Protein AF-A0A7C2IIC3-F1 (afdb_monomer_lite)

Foldseek 3Di:
DDDDDDDDDDPVVVVVLVVCCVVVVHDSVVSVVVVVVVVCVVVVVVPPPVVVCVPVDDPVRVVVVVVCVVVVVVPDPPPDDD

pLDDT: mean 79.39, std 17.29, range [35.34, 98.0]

Secondary structure (DSSP, 8-state):
----------HHHHHHHHHHHHHHTS-HHHHHHHHHHHHHHHHHHHH-TTGGGTTTS-HHHHHHHHHHHHHHGGG-------

Sequence (82 aa):
MKKSVCFRLDEKTIGIISNLSKKLNITMTEVVERALEEYMKKFSKEKNELLKYAGILSSEEANEMLKAIEEGRVNKELEYKL

Radius of gy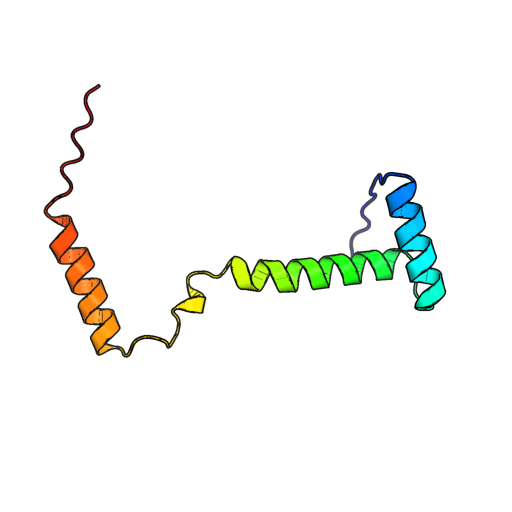ration: 23.95 Å; chains: 1; bounding box: 51×25×64 Å

Structure (mmCIF, N/CA/C/O backbone):
data_AF-A0A7C2IIC3-F1
#
_entry.id   AF-A0A7C2IIC3-F1
#
loop_
_atom_site.group_PDB
_atom_site.id
_atom_site.type_symbol
_atom_site.label_atom_id
_atom_site.label_alt_id
_atom_site.label_comp_id
_atom_site.label_asym_id
_atom_site.label_entity_id
_atom_site.label_seq_id
_atom_site.pdbx_PDB_ins_code
_atom_site.Cartn_x
_atom_site.Cartn_y
_atom_site.Cartn_z
_atom_site.occupancy
_atom_site.B_iso_or_equiv
_atom_site.auth_seq_id
_atom_site.auth_comp_id
_atom_site.auth_asym_id
_atom_site.auth_atom_id
_atom_site.pdbx_PDB_model_num
ATOM 1 N N . MET A 1 1 ? 3.419 17.029 3.313 1.00 63.72 1 MET A N 1
ATOM 2 C CA . MET A 1 1 ? 2.151 17.218 4.060 1.00 63.72 1 MET A CA 1
ATOM 3 C C . MET A 1 1 ? 1.150 16.165 3.613 1.00 63.72 1 MET A C 1
ATOM 5 O O . MET A 1 1 ? 1.027 15.970 2.408 1.00 63.72 1 MET A O 1
ATOM 9 N N . LYS A 1 2 ? 0.460 15.491 4.543 1.00 80.56 2 LYS A N 1
ATOM 10 C CA . LYS A 1 2 ? -0.632 14.565 4.197 1.00 80.56 2 LYS A CA 1
ATOM 11 C C . LYS A 1 2 ? -1.854 15.368 3.727 1.00 80.56 2 LYS A C 1
ATOM 13 O O . LYS A 1 2 ? -2.162 16.404 4.313 1.00 80.56 2 LYS A O 1
ATOM 18 N N . LYS A 1 3 ? -2.521 14.909 2.666 1.00 89.81 3 LYS A N 1
ATOM 19 C CA . LYS A 1 3 ? -3.781 15.479 2.165 1.00 89.81 3 LYS A CA 1
ATOM 20 C C . LYS A 1 3 ? -4.904 14.481 2.416 1.00 89.81 3 LYS A C 1
ATOM 22 O O . LYS A 1 3 ? -4.719 13.292 2.178 1.00 89.81 3 LYS A O 1
ATOM 27 N N . SER A 1 4 ? -6.047 14.971 2.887 1.00 90.75 4 SER A N 1
ATOM 28 C CA . SER A 1 4 ? -7.241 14.138 3.023 1.00 90.75 4 SER A CA 1
ATOM 29 C C . SER A 1 4 ? -7.806 13.818 1.640 1.00 90.75 4 SER A C 1
ATOM 31 O O . SER A 1 4 ? -7.914 14.707 0.794 1.00 90.75 4 SER A O 1
ATOM 33 N N . VAL A 1 5 ? -8.151 12.552 1.420 1.00 89.12 5 VAL A N 1
ATOM 34 C CA . VAL A 1 5 ? -8.783 12.060 0.193 1.00 89.12 5 VAL A CA 1
ATOM 35 C C . VAL A 1 5 ? -9.950 11.170 0.599 1.00 89.12 5 VAL A C 1
ATOM 37 O O . VAL A 1 5 ? -9.809 10.310 1.466 1.00 89.12 5 VAL A O 1
ATOM 40 N N . CYS A 1 6 ? -11.110 11.390 -0.016 1.00 91.25 6 CYS A N 1
ATOM 41 C CA . CYS A 1 6 ? -12.298 10.579 0.213 1.00 91.25 6 CYS A CA 1
ATOM 42 C C . CYS A 1 6 ? -12.422 9.531 -0.896 1.00 91.25 6 CYS A C 1
ATOM 44 O O . CYS A 1 6 ? -12.455 9.882 -2.076 1.00 91.25 6 CYS A O 1
ATOM 46 N N . PHE A 1 7 ? -12.513 8.259 -0.514 1.00 87.81 7 PHE A N 1
ATOM 47 C CA . PHE A 1 7 ? -12.741 7.148 -1.433 1.00 87.81 7 PHE A CA 1
ATOM 48 C C . PHE A 1 7 ? -14.137 6.577 -1.213 1.00 87.81 7 PHE A C 1
ATOM 50 O O . PHE A 1 7 ? -14.558 6.364 -0.076 1.00 87.81 7 PHE A O 1
ATOM 57 N N . ARG A 1 8 ? -14.842 6.288 -2.306 1.00 94.12 8 ARG A N 1
ATOM 58 C CA . ARG A 1 8 ? -16.039 5.446 -2.270 1.00 94.12 8 ARG A CA 1
ATOM 59 C C . ARG A 1 8 ? -15.611 4.025 -2.598 1.00 94.12 8 ARG A C 1
ATOM 61 O O . ARG A 1 8 ? -15.036 3.795 -3.657 1.00 94.12 8 ARG A O 1
ATOM 68 N N . LEU A 1 9 ? -15.863 3.109 -1.675 1.00 94.50 9 LEU A N 1
ATOM 69 C CA . LEU A 1 9 ? -15.497 1.701 -1.777 1.00 94.50 9 LEU A CA 1
ATOM 70 C C . LEU A 1 9 ? -16.762 0.860 -1.640 1.00 94.50 9 LEU A C 1
ATOM 72 O O . LEU A 1 9 ? -17.702 1.265 -0.955 1.00 94.50 9 LEU A O 1
ATOM 76 N N . ASP A 1 10 ? -16.780 -0.301 -2.283 1.00 97.38 10 ASP A N 1
ATOM 77 C CA . ASP A 1 10 ? -17.851 -1.268 -2.081 1.00 97.38 10 ASP A CA 1
ATOM 78 C C . ASP A 1 10 ? -17.797 -1.878 -0.666 1.00 97.38 10 ASP A C 1
ATOM 80 O O . ASP A 1 10 ? -16.772 -1.853 0.027 1.00 97.38 10 ASP A O 1
ATOM 84 N N . GLU A 1 11 ? -18.922 -2.445 -0.234 1.00 96.88 11 GLU A N 1
ATOM 85 C CA . GLU A 1 11 ? -19.092 -2.994 1.113 1.00 96.88 11 GLU A CA 1
ATOM 86 C C . GLU A 1 11 ? -18.118 -4.139 1.420 1.00 96.88 11 GLU A C 1
ATOM 88 O O . GLU A 1 11 ? -17.594 -4.236 2.533 1.00 96.88 11 GLU A O 1
ATOM 93 N N . LYS A 1 12 ? -17.806 -4.978 0.426 1.00 97.56 12 LYS A N 1
ATOM 94 C CA . LYS A 1 12 ? -16.875 -6.098 0.593 1.00 97.56 12 LYS A CA 1
ATOM 95 C C . LYS A 1 12 ? -15.466 -5.582 0.872 1.00 97.56 12 LYS A C 1
ATOM 97 O O . LYS A 1 12 ? -14.796 -6.077 1.780 1.00 97.56 12 LYS A O 1
ATOM 102 N N . THR A 1 13 ? -15.032 -4.566 0.136 1.00 96.38 13 THR A N 1
ATOM 103 C CA . THR A 1 13 ? -13.739 -3.905 0.317 1.00 96.38 13 THR A CA 1
ATOM 104 C C . THR A 1 13 ? -13.648 -3.246 1.694 1.00 96.38 13 THR A C 1
ATOM 106 O O . THR A 1 13 ? -12.662 -3.447 2.407 1.00 96.38 13 THR A O 1
ATOM 109 N N . ILE A 1 14 ? -14.699 -2.540 2.129 1.00 96.88 14 ILE A N 1
ATOM 110 C CA . ILE A 1 14 ? -14.779 -1.963 3.483 1.00 96.88 14 ILE A CA 1
ATOM 111 C C . ILE A 1 14 ? -14.682 -3.061 4.550 1.00 96.88 14 ILE A C 1
ATOM 113 O O . ILE A 1 14 ? -13.932 -2.917 5.521 1.00 96.88 14 ILE A O 1
ATOM 117 N N . GLY A 1 15 ? -15.386 -4.179 4.351 1.00 97.31 15 GLY A N 1
ATOM 118 C CA . GLY A 1 15 ? -15.344 -5.338 5.238 1.00 97.31 15 GLY A CA 1
ATOM 119 C C . GLY A 1 15 ? -13.933 -5.907 5.394 1.00 97.31 15 GLY A C 1
ATOM 120 O O . GLY A 1 15 ? -13.495 -6.165 6.516 1.00 97.31 15 GLY A O 1
ATOM 121 N N . ILE A 1 16 ? -13.183 -6.035 4.295 1.00 97.38 16 ILE A N 1
ATOM 122 C CA . ILE A 1 16 ? -11.785 -6.494 4.311 1.00 97.38 16 ILE A CA 1
ATOM 123 C C . ILE A 1 16 ? -10.898 -5.520 5.096 1.00 97.38 16 ILE A C 1
ATOM 125 O O . ILE A 1 16 ? -10.169 -5.950 5.993 1.00 97.38 16 ILE A O 1
ATOM 129 N N . ILE A 1 17 ? -10.983 -4.217 4.805 1.00 97.19 17 ILE A N 1
ATOM 130 C CA . ILE A 1 17 ? -10.176 -3.187 5.478 1.00 97.19 17 ILE A CA 1
ATOM 131 C C . ILE A 1 17 ? -10.471 -3.170 6.983 1.00 97.19 17 ILE A C 1
ATOM 133 O O . ILE A 1 17 ? -9.545 -3.106 7.792 1.00 97.19 17 ILE A O 1
ATOM 137 N N . SER A 1 18 ? -11.743 -3.283 7.376 1.00 97.44 18 SER A N 1
ATOM 138 C CA . SER A 1 18 ? -12.150 -3.316 8.786 1.00 97.44 18 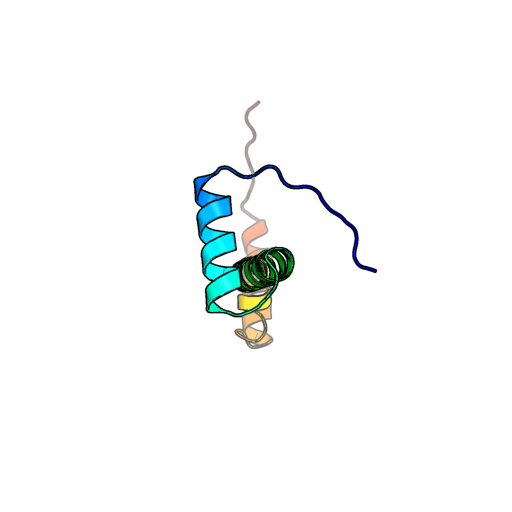SER A CA 1
ATOM 139 C C . SER A 1 18 ? -11.593 -4.545 9.509 1.00 97.44 18 SER A C 1
ATOM 141 O O . SER A 1 18 ? -11.068 -4.438 10.619 1.00 97.44 18 SER A O 1
ATOM 143 N N . ASN A 1 19 ? -11.645 -5.716 8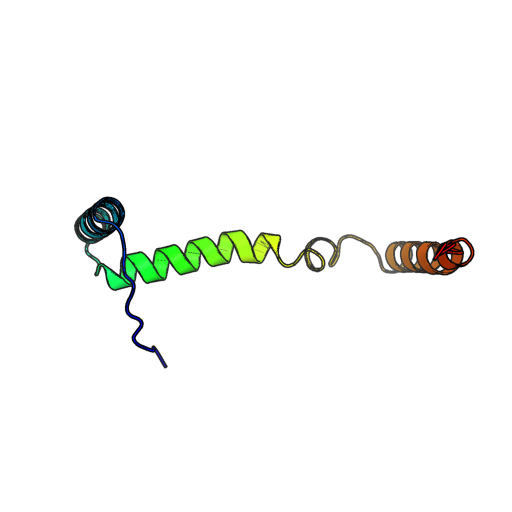.869 1.00 97.88 19 ASN A N 1
ATOM 144 C CA . ASN A 1 19 ? -11.112 -6.949 9.445 1.00 97.88 19 ASN A CA 1
ATOM 145 C C . ASN A 1 19 ? -9.588 -6.876 9.630 1.00 97.88 19 ASN A C 1
ATOM 147 O O . ASN A 1 19 ? -9.066 -7.275 10.670 1.00 97.88 19 ASN A O 1
ATOM 151 N N . LEU A 1 20 ? -8.872 -6.327 8.645 1.00 97.38 20 LEU A N 1
ATOM 152 C CA . LEU A 1 20 ? -7.425 -6.112 8.723 1.00 97.38 20 LEU A CA 1
ATOM 153 C C . LEU A 1 20 ? -7.052 -5.097 9.804 1.00 97.38 20 LEU A C 1
ATOM 155 O O . LEU A 1 20 ? -6.136 -5.355 10.578 1.00 97.38 20 LEU A O 1
ATOM 159 N N . SER A 1 21 ? -7.792 -3.993 9.898 1.00 98.00 21 SER A N 1
ATOM 160 C CA . SER A 1 21 ? -7.612 -2.973 10.936 1.00 98.00 21 SER A CA 1
ATOM 161 C C . SER A 1 21 ? -7.697 -3.585 12.338 1.00 98.00 21 SER A C 1
ATOM 163 O O . SER A 1 21 ? -6.806 -3.367 13.157 1.00 98.00 21 SER A O 1
ATOM 165 N N . LYS A 1 22 ? -8.695 -4.445 12.581 1.00 97.75 22 LYS A N 1
ATOM 166 C CA . LYS A 1 22 ? -8.842 -5.174 13.852 1.00 97.75 22 LYS A CA 1
ATOM 167 C C . LYS A 1 22 ? -7.707 -6.167 14.097 1.00 97.75 22 LYS A C 1
ATOM 169 O O . LYS A 1 22 ? -7.150 -6.193 15.187 1.00 97.75 22 LYS A O 1
ATOM 174 N N . LYS A 1 23 ? -7.350 -6.979 13.095 1.00 97.56 23 LYS A N 1
ATOM 175 C CA . LYS A 1 23 ? -6.304 -8.011 13.228 1.00 97.56 23 LYS A CA 1
ATOM 176 C C . LYS A 1 23 ? -4.914 -7.430 13.476 1.00 97.56 23 LYS A C 1
ATOM 178 O O . LYS A 1 23 ? -4.124 -8.038 14.187 1.00 97.56 23 LYS A O 1
ATOM 183 N N . LEU A 1 24 ? -4.615 -6.289 12.864 1.00 95.88 24 LEU A N 1
ATOM 184 C CA . LEU A 1 24 ? -3.307 -5.641 12.932 1.00 95.88 24 LEU A CA 1
ATOM 185 C C . LEU A 1 24 ? -3.236 -4.550 14.008 1.00 95.88 24 LEU A C 1
ATOM 187 O O . LEU A 1 24 ? -2.163 -3.993 14.217 1.00 95.88 24 LEU A O 1
ATOM 191 N N . ASN A 1 25 ? -4.353 -4.253 14.681 1.00 97.19 25 ASN A N 1
ATOM 192 C CA . ASN A 1 25 ? -4.479 -3.181 15.669 1.00 97.19 25 ASN A CA 1
ATOM 193 C C . ASN A 1 25 ? -3.992 -1.812 15.145 1.00 97.19 25 ASN A C 1
ATOM 195 O O . ASN A 1 25 ? -3.271 -1.084 15.825 1.00 97.19 25 ASN A O 1
ATOM 199 N N . ILE A 1 26 ? -4.375 -1.480 13.910 1.00 97.25 26 ILE A N 1
ATOM 200 C CA . ILE A 1 26 ? -4.065 -0.204 13.243 1.00 97.25 26 ILE A CA 1
ATOM 201 C C . ILE A 1 26 ? -5.333 0.405 12.651 1.00 97.25 26 ILE A C 1
ATOM 203 O O . ILE A 1 26 ? -6.349 -0.274 12.497 1.00 97.25 26 ILE A O 1
ATOM 207 N N . THR A 1 27 ? -5.296 1.685 12.286 1.00 97.25 27 THR A N 1
ATOM 208 C CA . THR A 1 27 ? -6.469 2.365 11.713 1.00 97.25 27 THR A CA 1
ATOM 209 C C . THR A 1 27 ? -6.787 1.872 10.298 1.00 97.25 27 THR A C 1
ATOM 211 O O . THR A 1 27 ? -5.899 1.457 9.556 1.00 97.25 27 THR A O 1
ATOM 214 N N . MET A 1 28 ? -8.054 1.961 9.879 1.00 94.94 28 MET A N 1
ATOM 215 C CA . MET A 1 28 ? -8.453 1.638 8.499 1.00 94.94 28 MET A CA 1
ATOM 216 C C . MET A 1 28 ? -7.704 2.495 7.467 1.00 94.94 28 MET A C 1
ATOM 218 O O . MET A 1 28 ? -7.315 1.988 6.419 1.00 94.94 28 MET A O 1
ATOM 222 N N . THR A 1 29 ? -7.449 3.768 7.784 1.00 95.38 29 THR A N 1
ATOM 223 C CA . THR A 1 29 ? -6.624 4.660 6.957 1.00 95.38 29 THR A CA 1
ATOM 224 C C . THR A 1 29 ? -5.215 4.108 6.787 1.00 95.38 29 THR A C 1
ATOM 226 O O . THR A 1 29 ? -4.712 4.042 5.672 1.00 95.38 29 THR A O 1
ATOM 229 N N . GLU A 1 30 ? -4.594 3.649 7.871 1.00 96.06 30 GLU A N 1
ATOM 230 C CA . GLU A 1 30 ? -3.239 3.100 7.833 1.00 96.06 30 GLU A CA 1
ATOM 231 C C . GLU A 1 30 ? -3.165 1.765 7.078 1.00 96.06 30 GLU A C 1
ATOM 233 O O . GLU A 1 30 ? -2.198 1.519 6.360 1.00 96.06 30 GLU A O 1
ATOM 238 N N . VAL A 1 31 ? -4.208 0.929 7.158 1.00 96.94 31 VAL A N 1
ATOM 239 C CA . VAL A 1 31 ? -4.332 -0.269 6.306 1.00 96.94 31 VAL A CA 1
ATOM 240 C C . VAL A 1 31 ? -4.292 0.119 4.826 1.00 96.94 31 VAL A C 1
ATOM 242 O O . VAL A 1 31 ? -3.573 -0.510 4.050 1.00 96.94 31 VAL A O 1
ATOM 245 N N . VAL A 1 32 ? -5.038 1.157 4.432 1.00 95.31 32 VAL A N 1
ATOM 246 C CA . VAL A 1 32 ? -5.079 1.639 3.043 1.00 95.31 32 VAL A CA 1
ATOM 247 C C . VAL A 1 32 ? -3.739 2.246 2.626 1.00 95.31 32 VAL A C 1
ATOM 249 O O . VAL A 1 32 ? -3.248 1.920 1.548 1.00 95.31 32 VAL A O 1
ATOM 252 N N . GLU A 1 33 ? -3.116 3.071 3.473 1.00 94.06 33 GLU A N 1
ATOM 253 C CA . GLU A 1 33 ? -1.791 3.651 3.205 1.00 94.06 33 GLU A CA 1
ATOM 254 C C . GLU A 1 33 ? -0.750 2.549 2.951 1.00 94.06 33 GLU A C 1
ATOM 256 O O . GLU A 1 33 ? -0.102 2.544 1.904 1.00 94.06 33 GLU A O 1
ATOM 261 N N . ARG A 1 34 ? -0.659 1.550 3.838 1.00 95.38 34 ARG A N 1
ATOM 262 C CA . ARG A 1 34 ? 0.276 0.423 3.684 1.00 95.38 34 ARG A CA 1
ATOM 263 C C . ARG A 1 34 ? -0.024 -0.423 2.447 1.00 95.38 34 ARG A C 1
ATOM 265 O O . ARG A 1 34 ? 0.897 -0.851 1.758 1.00 95.38 34 ARG A O 1
ATOM 272 N N . ALA A 1 35 ? -1.299 -0.662 2.137 1.00 93.12 35 ALA A N 1
ATOM 273 C CA . ALA A 1 35 ? -1.681 -1.405 0.938 1.00 93.12 35 ALA A CA 1
ATOM 274 C C . ALA A 1 35 ? -1.257 -0.674 -0.347 1.00 93.12 35 ALA A C 1
ATOM 276 O O . ALA A 1 35 ? -0.742 -1.306 -1.271 1.00 93.12 35 ALA A O 1
ATOM 277 N N . LEU A 1 36 ? -1.427 0.652 -0.392 1.00 91.94 36 LEU A N 1
ATOM 278 C CA . LEU A 1 36 ? -0.970 1.484 -1.505 1.00 91.94 36 LEU A CA 1
ATOM 279 C C . LEU A 1 36 ? 0.557 1.495 -1.611 1.00 91.94 36 LEU A C 1
ATOM 281 O O . LEU A 1 36 ? 1.083 1.360 -2.713 1.00 91.94 36 LEU A O 1
ATOM 285 N N . GLU A 1 37 ? 1.278 1.597 -0.495 1.00 91.94 37 GLU A N 1
ATOM 286 C CA . GLU A 1 37 ? 2.742 1.498 -0.484 1.00 91.94 37 GLU A CA 1
ATOM 287 C C . GLU A 1 37 ? 3.234 0.157 -1.036 1.00 91.94 37 GLU A C 1
ATOM 289 O O . GLU A 1 37 ? 4.113 0.130 -1.897 1.00 91.94 37 GLU A O 1
ATOM 294 N N . GLU A 1 38 ? 2.652 -0.958 -0.597 1.00 90.88 38 GLU A N 1
ATOM 295 C CA . GLU A 1 38 ? 3.021 -2.290 -1.084 1.00 90.88 38 GLU A CA 1
ATOM 296 C C . GLU A 1 38 ? 2.675 -2.484 -2.565 1.00 90.88 38 GLU A C 1
ATOM 298 O O . GLU A 1 38 ? 3.472 -3.040 -3.326 1.00 90.88 38 GLU A O 1
ATOM 303 N N . TYR A 1 39 ? 1.524 -1.971 -3.009 1.00 88.12 39 TYR A N 1
ATOM 304 C CA . TYR A 1 39 ? 1.169 -1.939 -4.426 1.00 88.12 39 TYR A CA 1
ATOM 305 C C . TYR A 1 39 ? 2.200 -1.146 -5.236 1.00 88.12 39 TYR A C 1
ATOM 307 O O . TYR A 1 39 ? 2.721 -1.641 -6.236 1.00 88.12 39 TYR A O 1
ATOM 315 N N . MET A 1 40 ? 2.560 0.055 -4.775 1.00 83.00 40 MET A N 1
ATOM 316 C CA . MET A 1 40 ? 3.569 0.876 -5.434 1.00 83.00 40 MET A CA 1
ATOM 317 C C . MET A 1 40 ? 4.933 0.194 -5.452 1.00 83.00 40 MET A C 1
ATOM 319 O O . MET A 1 40 ? 5.603 0.274 -6.472 1.00 83.00 40 MET A O 1
ATOM 323 N N . LYS A 1 41 ? 5.362 -0.503 -4.394 1.00 84.00 41 LYS A N 1
ATOM 324 C CA . LYS A 1 41 ? 6.642 -1.237 -4.393 1.00 84.00 41 LYS A CA 1
ATOM 325 C C . LYS A 1 41 ? 6.668 -2.344 -5.445 1.00 84.00 41 LYS A C 1
ATOM 327 O O . LYS A 1 41 ? 7.690 -2.523 -6.106 1.00 84.00 41 LYS A O 1
ATOM 332 N N . LYS A 1 42 ? 5.552 -3.057 -5.627 1.00 79.88 42 LYS A N 1
ATOM 333 C CA . LYS A 1 42 ? 5.413 -4.076 -6.678 1.00 79.88 42 LYS A CA 1
ATOM 334 C C . LYS A 1 42 ? 5.453 -3.448 -8.074 1.00 79.88 42 LYS A C 1
ATOM 336 O O . LYS A 1 42 ? 6.250 -3.871 -8.900 1.00 79.88 42 LYS A O 1
ATOM 341 N N . PHE A 1 43 ? 4.695 -2.376 -8.298 1.00 67.38 43 PHE A N 1
ATOM 342 C CA . PHE A 1 43 ? 4.604 -1.717 -9.609 1.00 67.38 43 PHE A CA 1
ATOM 343 C C . PHE A 1 43 ? 5.803 -0.828 -9.969 1.00 67.38 43 PHE A C 1
ATOM 345 O O . PHE A 1 43 ? 6.118 -0.654 -11.143 1.00 67.38 43 PHE A O 1
ATOM 352 N N . SER A 1 44 ? 6.502 -0.256 -8.991 1.00 60.81 44 SER A N 1
ATOM 353 C CA . SER A 1 44 ? 7.695 0.568 -9.239 1.00 60.81 44 SER A CA 1
ATOM 354 C C . SER A 1 44 ? 8.871 -0.278 -9.716 1.00 60.81 44 SER A C 1
ATOM 356 O O . SER A 1 44 ? 9.682 0.206 -10.500 1.00 60.81 44 SER A O 1
ATOM 358 N N . LYS A 1 45 ? 8.939 -1.551 -9.297 1.00 56.50 45 LYS A N 1
ATOM 359 C CA . LYS A 1 45 ? 9.894 -2.518 -9.855 1.00 56.50 45 LYS A CA 1
ATOM 360 C C . LYS A 1 45 ? 9.611 -2.832 -11.325 1.00 56.50 45 LYS A C 1
ATOM 362 O O . LYS A 1 45 ? 10.554 -3.029 -12.077 1.00 56.50 45 LYS A O 1
ATOM 367 N N . GLU A 1 46 ? 8.345 -2.836 -11.740 1.00 56.31 46 GLU A N 1
ATOM 368 C CA . GLU A 1 46 ? 7.958 -3.094 -13.134 1.00 56.31 46 GLU A CA 1
ATOM 369 C C . GLU A 1 46 ? 8.117 -1.862 -14.038 1.00 56.31 46 GLU A C 1
ATOM 371 O O . GLU A 1 46 ? 8.484 -1.993 -15.200 1.00 56.31 46 GLU A O 1
ATOM 376 N N . LYS A 1 47 ? 7.882 -0.646 -13.524 1.00 54.50 47 LYS A N 1
ATOM 377 C CA . LYS A 1 47 ? 7.895 0.574 -14.352 1.00 54.50 47 LYS A CA 1
ATOM 378 C C . LYS A 1 47 ? 9.275 1.067 -14.768 1.00 54.50 47 LYS A C 1
ATOM 380 O O . LYS A 1 47 ? 9.356 1.822 -15.734 1.00 54.50 47 LYS A O 1
ATOM 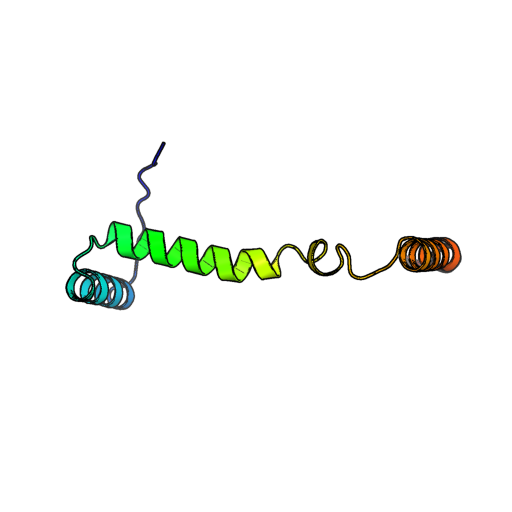385 N N . ASN A 1 48 ? 10.347 0.688 -14.076 1.00 56.66 48 ASN A N 1
ATOM 386 C CA . ASN A 1 48 ? 11.686 1.112 -14.472 1.00 56.66 48 ASN A CA 1
ATOM 387 C C . ASN A 1 48 ? 12.372 0.040 -15.319 1.00 56.66 48 ASN A C 1
ATOM 389 O O . ASN A 1 48 ? 13.407 -0.513 -14.952 1.00 56.66 48 ASN A O 1
ATOM 393 N N . GLU A 1 49 ? 11.770 -0.240 -16.478 1.00 59.62 49 GLU A N 1
ATOM 394 C CA . GLU A 1 49 ? 12.340 -1.150 -17.469 1.00 59.62 49 GLU A CA 1
ATOM 395 C C . GLU A 1 49 ? 13.742 -0.732 -17.916 1.00 59.62 49 GLU A C 1
ATOM 397 O O . GLU A 1 49 ? 14.487 -1.563 -18.403 1.00 59.62 49 GLU A O 1
ATOM 402 N N . LEU A 1 50 ? 14.134 0.529 -17.744 1.00 58.81 50 LEU A N 1
ATOM 403 C CA . LEU A 1 50 ? 15.488 0.978 -18.059 1.00 58.81 50 LEU A CA 1
ATOM 404 C C . LEU A 1 50 ? 16.485 0.580 -16.965 1.00 58.81 50 LEU A C 1
ATOM 406 O O . LEU A 1 50 ? 17.584 0.124 -17.274 1.00 58.81 50 LEU A O 1
ATOM 410 N N . LEU A 1 51 ? 16.092 0.662 -15.687 1.00 59.84 51 LEU A N 1
ATOM 411 C CA . LEU A 1 51 ? 16.938 0.198 -14.583 1.00 59.84 51 LEU A CA 1
ATOM 412 C C . LEU A 1 51 ? 17.161 -1.315 -14.595 1.00 59.84 51 LEU A C 1
ATOM 414 O O . LEU A 1 51 ? 18.170 -1.760 -14.057 1.00 59.84 51 LEU A O 1
ATOM 418 N N . LYS A 1 52 ? 16.289 -2.105 -15.237 1.00 58.69 52 LYS A N 1
ATOM 419 C CA . LYS A 1 52 ? 16.533 -3.547 -15.405 1.00 58.69 52 LYS A CA 1
ATOM 420 C C . LYS A 1 52 ? 17.759 -3.841 -16.273 1.00 58.69 52 LYS A C 1
ATOM 422 O O . LYS A 1 52 ? 18.251 -4.951 -16.201 1.00 58.69 52 LYS A O 1
ATOM 427 N N . TYR A 1 53 ? 18.251 -2.873 -17.049 1.00 62.47 53 TYR A N 1
ATOM 428 C CA . TYR A 1 53 ? 19.464 -2.990 -17.867 1.00 62.47 53 TYR A CA 1
ATOM 429 C C . TYR A 1 53 ? 20.670 -2.241 -17.278 1.00 62.47 53 TYR A C 1
ATOM 431 O O . TYR A 1 53 ? 21.781 -2.358 -17.796 1.00 62.47 53 TYR A O 1
ATOM 439 N N . ALA A 1 54 ? 20.480 -1.475 -16.198 1.00 64.19 54 ALA A N 1
ATOM 440 C CA . ALA A 1 54 ? 21.550 -0.701 -15.581 1.00 64.19 54 ALA A CA 1
ATOM 441 C C . ALA A 1 54 ? 22.583 -1.637 -14.930 1.00 64.19 54 ALA A C 1
ATOM 443 O O . ALA A 1 54 ? 22.268 -2.365 -13.992 1.00 64.19 54 ALA A O 1
ATOM 444 N N . GLY A 1 55 ? 23.819 -1.612 -15.437 1.00 64.69 55 GLY A N 1
ATOM 445 C CA . GLY A 1 55 ? 24.922 -2.444 -14.941 1.00 64.69 55 GLY A CA 1
ATOM 446 C C . GLY A 1 55 ? 24.913 -3.900 -15.424 1.00 64.69 55 GLY A C 1
ATOM 447 O O . GLY A 1 55 ? 25.697 -4.690 -14.910 1.00 64.69 55 GLY A O 1
ATOM 448 N N . ILE A 1 56 ? 24.048 -4.263 -16.383 1.00 76.75 56 ILE A N 1
ATOM 449 C CA . ILE A 1 56 ? 24.069 -5.595 -17.019 1.00 76.75 56 ILE A CA 1
ATOM 450 C C . ILE A 1 56 ? 25.169 -5.692 -18.073 1.00 76.75 56 ILE A C 1
ATOM 452 O O . ILE A 1 56 ? 25.835 -6.715 -18.167 1.00 76.75 56 ILE A O 1
ATOM 456 N N . LEU A 1 57 ? 25.329 -4.638 -18.869 1.00 71.94 57 LEU A N 1
ATOM 457 C CA . LEU A 1 57 ? 26.309 -4.588 -19.943 1.00 71.94 57 LEU A CA 1
ATOM 458 C C . LEU A 1 57 ? 27.544 -3.829 -19.469 1.00 71.94 57 LEU A C 1
ATOM 460 O O . LEU A 1 57 ? 27.435 -2.779 -18.826 1.00 71.94 57 LEU A O 1
ATOM 464 N N . SER A 1 58 ? 28.715 -4.346 -19.820 1.00 78.69 58 SER A N 1
ATOM 465 C CA . SER A 1 58 ? 29.946 -3.567 -19.801 1.00 78.69 58 SER A CA 1
ATOM 466 C C . SER A 1 58 ? 29.831 -2.382 -20.767 1.00 78.69 58 SER A C 1
ATOM 468 O O . SER A 1 58 ? 29.016 -2.376 -21.693 1.00 78.69 58 SER A O 1
ATOM 470 N N . SER A 1 59 ? 30.659 -1.354 -20.570 1.00 76.56 59 SER A N 1
ATOM 471 C CA . SER A 1 59 ? 30.677 -0.180 -21.455 1.00 76.56 59 SER A CA 1
ATOM 472 C C . SER A 1 59 ? 30.907 -0.552 -22.923 1.00 76.56 59 SER A C 1
ATOM 474 O O . SER A 1 59 ? 30.418 0.131 -23.818 1.00 76.56 59 SER A O 1
ATOM 476 N N . GLU A 1 60 ? 31.646 -1.632 -23.167 1.00 82.81 60 GLU A N 1
ATOM 477 C CA . GLU A 1 60 ? 31.971 -2.129 -24.501 1.00 82.81 60 GLU A CA 1
ATOM 478 C C . GLU A 1 60 ? 30.742 -2.767 -25.162 1.00 82.81 60 GLU A C 1
ATOM 480 O O . GLU A 1 60 ? 30.332 -2.331 -26.234 1.00 82.81 60 GLU A O 1
ATOM 485 N N . GLU A 1 61 ? 30.052 -3.671 -24.460 1.00 79.12 61 GLU A N 1
ATOM 486 C CA . GLU A 1 61 ? 28.802 -4.290 -24.930 1.00 79.12 61 GLU A CA 1
ATOM 487 C C . GLU A 1 61 ? 27.676 -3.259 -25.132 1.00 79.12 61 GLU A C 1
ATOM 489 O O . GLU A 1 61 ? 26.873 -3.363 -26.062 1.00 79.12 61 GLU A O 1
ATOM 494 N N . ALA A 1 62 ? 27.617 -2.228 -24.282 1.00 80.62 62 ALA A N 1
ATOM 495 C CA . ALA A 1 62 ? 26.664 -1.132 -24.432 1.00 80.62 62 ALA A CA 1
ATOM 496 C C . ALA A 1 62 ? 26.946 -0.290 -25.691 1.00 80.62 62 ALA A C 1
ATOM 498 O O . ALA A 1 62 ? 26.012 0.083 -26.405 1.00 80.62 62 ALA A O 1
ATOM 499 N N . ASN A 1 63 ? 28.221 -0.021 -25.990 1.00 81.44 63 ASN A N 1
ATOM 500 C CA . ASN A 1 63 ? 28.630 0.694 -27.199 1.00 81.44 63 ASN A CA 1
ATOM 501 C C . ASN A 1 63 ? 28.387 -0.134 -28.467 1.00 81.44 63 ASN A C 1
ATOM 503 O O . ASN A 1 63 ? 27.960 0.420 -29.477 1.00 81.44 63 ASN A O 1
ATOM 507 N N . GLU A 1 64 ? 28.604 -1.449 -28.423 1.00 84.31 64 GLU A N 1
ATOM 508 C CA . GLU A 1 64 ? 28.283 -2.348 -29.537 1.00 84.31 64 GLU A CA 1
ATOM 509 C C . GLU A 1 64 ? 26.779 -2.388 -29.822 1.00 84.31 64 GLU A C 1
ATOM 511 O O . GLU A 1 64 ? 26.362 -2.277 -30.976 1.00 84.31 64 GLU A O 1
ATOM 516 N N . MET A 1 65 ? 25.949 -2.469 -28.777 1.00 79.69 65 MET A N 1
ATOM 517 C CA . MET A 1 65 ? 24.494 -2.392 -28.918 1.00 79.69 65 MET A CA 1
ATOM 518 C C . MET A 1 65 ? 24.053 -1.046 -29.506 1.00 79.69 65 MET A C 1
ATOM 520 O O . MET A 1 65 ? 23.202 -1.016 -30.397 1.00 79.69 65 MET A O 1
ATOM 524 N N . LEU A 1 66 ? 24.634 0.063 -29.037 1.00 79.94 66 LEU A N 1
ATOM 525 C CA . LEU A 1 66 ? 24.340 1.396 -29.561 1.00 79.94 66 LEU A CA 1
ATOM 526 C C . LEU A 1 66 ? 24.709 1.499 -31.045 1.00 79.94 66 LEU A C 1
ATOM 528 O O . LEU A 1 66 ? 23.890 1.931 -31.854 1.00 79.94 66 LEU A O 1
ATOM 532 N N . LYS A 1 67 ? 25.898 1.014 -31.409 1.00 82.56 67 LYS A N 1
ATOM 533 C CA . LYS A 1 67 ? 26.387 0.986 -32.786 1.00 82.56 67 LYS A CA 1
ATOM 534 C C . LYS A 1 67 ? 25.486 0.145 -33.694 1.00 82.56 67 LYS A C 1
ATOM 536 O O . LYS A 1 67 ? 25.113 0.604 -34.768 1.00 82.56 67 LYS A O 1
ATOM 541 N N . ALA A 1 68 ? 25.035 -1.023 -33.238 1.00 81.12 68 ALA A N 1
ATOM 542 C CA . ALA A 1 68 ? 24.083 -1.850 -33.981 1.00 81.12 68 ALA A CA 1
ATOM 543 C C . ALA A 1 68 ? 22.716 -1.161 -34.188 1.00 81.12 68 ALA A C 1
ATOM 545 O O . ALA A 1 68 ? 22.098 -1.313 -35.243 1.00 81.12 68 ALA A O 1
ATOM 546 N N . ILE A 1 69 ? 22.234 -0.381 -33.210 1.00 76.81 69 ILE A N 1
ATOM 547 C CA . ILE A 1 69 ? 20.996 0.412 -33.337 1.00 76.81 69 ILE A CA 1
ATOM 548 C C . ILE A 1 69 ? 21.172 1.551 -34.350 1.00 76.81 69 ILE A C 1
ATOM 550 O O . ILE A 1 69 ? 20.269 1.804 -35.153 1.00 76.81 69 ILE A O 1
ATOM 554 N N . GLU A 1 70 ? 22.311 2.242 -34.315 1.00 79.50 70 GLU A N 1
ATOM 555 C CA . GLU A 1 70 ? 22.638 3.332 -35.237 1.00 79.50 70 GLU A CA 1
ATOM 556 C C . GLU A 1 70 ? 22.797 2.829 -36.677 1.00 79.50 70 GLU A C 1
ATOM 558 O O . GLU A 1 70 ? 22.214 3.403 -37.598 1.00 79.50 70 GLU A O 1
ATOM 563 N N . GLU A 1 71 ? 23.496 1.709 -36.867 1.00 77.50 71 GLU A N 1
ATOM 564 C CA . GLU A 1 71 ? 23.700 1.068 -38.171 1.00 77.50 71 GLU A CA 1
ATOM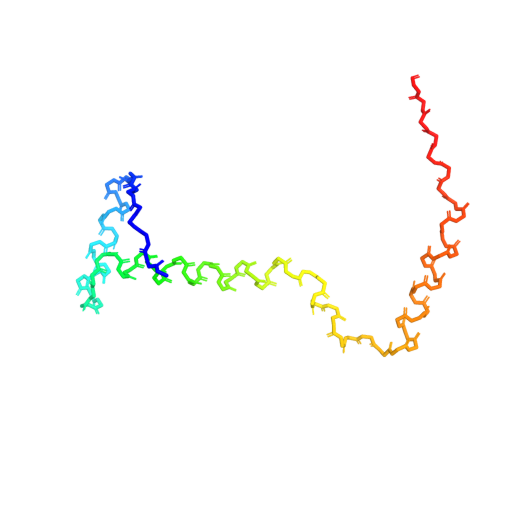 565 C C . GLU A 1 71 ? 22.401 0.447 -38.717 1.00 77.50 71 GLU A C 1
ATOM 567 O O . GLU A 1 71 ? 22.095 0.563 -39.905 1.00 77.50 71 GLU A O 1
ATOM 572 N N . GLY A 1 72 ? 21.563 -0.132 -37.850 1.00 64.12 72 GLY A N 1
ATOM 573 C CA . GLY A 1 72 ? 20.248 -0.672 -38.216 1.00 64.12 72 GLY A CA 1
ATOM 574 C C . GLY A 1 72 ? 19.209 0.390 -38.607 1.00 64.12 72 GLY A C 1
ATOM 575 O O . GLY A 1 72 ? 18.161 0.060 -39.170 1.00 64.12 72 GLY A O 1
ATOM 576 N N . ARG A 1 73 ? 19.478 1.676 -38.342 1.00 56.16 73 ARG A N 1
ATOM 577 C CA . ARG A 1 73 ? 18.582 2.799 -38.665 1.00 56.16 73 ARG A CA 1
ATOM 578 C C . ARG A 1 73 ? 18.545 3.139 -40.159 1.00 56.16 7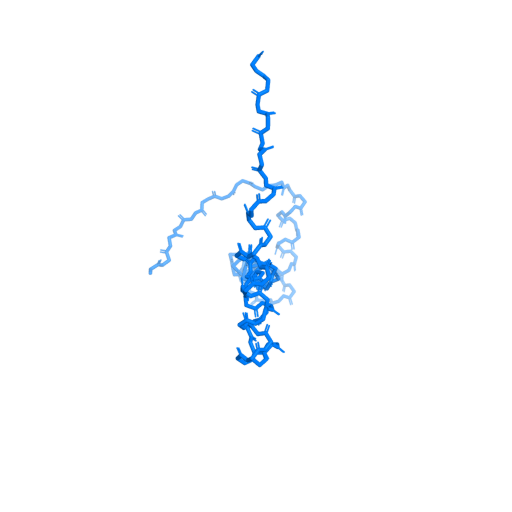3 ARG A C 1
ATOM 580 O O . ARG A 1 73 ? 17.637 3.849 -40.583 1.00 56.16 73 ARG A O 1
ATOM 587 N N . VAL A 1 74 ? 19.470 2.597 -40.954 1.00 54.38 74 VAL A N 1
ATOM 588 C CA . VAL A 1 74 ? 19.547 2.818 -42.409 1.00 54.38 74 VAL A CA 1
ATOM 589 C C . VAL A 1 74 ? 18.439 2.073 -43.180 1.00 54.38 74 VAL A C 1
ATOM 591 O O . VAL A 1 74 ? 18.210 2.376 -44.342 1.00 54.38 74 VAL A O 1
ATOM 594 N N . ASN A 1 75 ? 17.683 1.160 -42.550 1.00 52.97 75 ASN A N 1
ATOM 595 C CA . ASN A 1 75 ? 16.714 0.300 -43.251 1.00 52.97 75 ASN A CA 1
ATOM 596 C C . ASN A 1 75 ? 15.276 0.366 -42.694 1.00 52.97 75 ASN A C 1
ATOM 598 O O . ASN A 1 75 ? 14.594 -0.648 -42.543 1.00 52.97 75 ASN A O 1
ATOM 602 N N . LYS A 1 76 ? 14.806 1.568 -42.343 1.00 55.56 76 LYS A N 1
ATOM 603 C CA . LYS A 1 76 ? 13.388 1.825 -42.035 1.00 55.56 76 LYS A CA 1
ATOM 604 C C . LYS A 1 76 ? 12.858 2.979 -42.882 1.00 55.56 76 LYS A C 1
ATOM 606 O O . LYS A 1 76 ? 12.418 3.995 -42.349 1.00 55.56 76 LYS A O 1
ATOM 611 N N . GLU A 1 77 ? 12.868 2.803 -44.202 1.00 55.69 77 GLU A N 1
ATOM 612 C CA . GLU A 1 77 ? 11.871 3.458 -45.050 1.00 55.69 77 GLU A CA 1
ATOM 613 C C . GLU A 1 77 ? 10.498 2.902 -44.645 1.00 55.69 77 GLU A C 1
ATOM 615 O O . GLU A 1 77 ? 10.039 1.863 -45.109 1.00 55.69 77 GLU A O 1
ATOM 620 N N . LEU A 1 78 ? 9.870 3.556 -43.670 1.00 53.06 78 LEU A N 1
ATOM 621 C CA . LEU A 1 78 ? 8.450 3.390 -43.400 1.00 53.06 78 LEU A CA 1
ATOM 622 C C . LEU A 1 78 ? 7.704 3.980 -44.602 1.00 53.06 78 LEU A C 1
ATOM 624 O O . LEU A 1 78 ? 7.430 5.179 -44.628 1.00 53.06 78 LEU A O 1
ATOM 628 N N . GLU A 1 79 ? 7.396 3.147 -45.599 1.00 44.22 79 GLU A N 1
ATOM 629 C CA . GLU A 1 79 ? 6.373 3.464 -46.597 1.00 44.22 79 GLU A CA 1
ATOM 630 C C . GLU A 1 79 ? 5.042 3.696 -45.865 1.00 44.22 79 GLU A C 1
ATOM 632 O O . GLU A 1 79 ? 4.295 2.766 -45.559 1.00 44.22 79 GLU A O 1
ATOM 637 N N . TYR A 1 80 ? 4.726 4.956 -45.575 1.00 44.53 80 TYR A N 1
ATOM 638 C CA . TYR A 1 80 ? 3.352 5.356 -45.309 1.00 44.53 80 TYR A CA 1
ATOM 639 C C . TYR A 1 80 ? 2.637 5.475 -46.656 1.00 44.53 80 TYR A C 1
ATOM 641 O O . TYR A 1 80 ? 2.811 6.460 -47.372 1.00 44.53 80 TYR A O 1
ATOM 649 N N . LYS A 1 81 ? 1.823 4.475 -47.008 1.00 40.91 81 LYS A N 1
ATOM 650 C CA . LYS A 1 81 ? 0.764 4.660 -48.008 1.00 40.91 81 LYS A CA 1
ATOM 651 C C . LYS A 1 81 ? -0.407 5.379 -47.334 1.00 40.91 81 LYS A C 1
ATOM 653 O O . LYS A 1 81 ? -1.002 4.831 -46.407 1.00 40.91 81 LYS A O 1
ATOM 658 N N . LEU A 1 82 ? -0.648 6.618 -47.770 1.00 35.34 82 LEU A N 1
ATOM 659 C CA . LEU A 1 82 ? -1.856 7.413 -47.507 1.00 35.34 82 LEU A CA 1
ATOM 660 C C . LEU A 1 82 ? -3.066 6.823 -48.237 1.00 35.34 82 LEU A C 1
ATOM 662 O O . LEU A 1 82 ? -2.879 6.360 -49.386 1.00 35.34 82 LEU A O 1
#